Protein AF-X0T564-F1 (afdb_monomer_lite)

Foldseek 3Di:
DDDDDDDFDADKDKALAQDKDFPDKDKDFDAAWDKDKDWDKKKKFKAAQPWKKKKFKDKQNHTPWMDMDRANHRPRIDMGTDMDIDGDGGGMMMITIIMHINHSVMMMMMHD

Secondary structure (DSSP, 8-state):
----------S-EEE--SSPEEEEEEEEEESS-EEEEEEEEEEEEES-TTS-EEEEEEETTEEEEEEEE--SSTT-EEEEEEEEEEEE-SEEEEEEEEEEESSTTS-EEEE-

pLDDT: mean 93.89, std 6.77, range [53.28, 98.31]

Sequence (112 aa):
MSVMFYEQSEAESQTTEPTWQDKLVIIKTIDHEASYLIWYHAELAGELTNKAIGARVTLDGDEIGRVAYIPSADTDWHLLSGYKGKNIAAGEHTLKIQFAVEHSSQTATIRR

Structure (mmCIF, N/CA/C/O backbone):
data_AF-X0T564-F1
#
_entry.id   AF-X0T564-F1
#
loop_
_atom_site.group_PDB
_atom_site.id
_atom_site.type_symbol
_atom_site.label_atom_id
_atom_site.label_alt_id
_atom_site.label_comp_id
_atom_site.label_asym_id
_atom_site.label_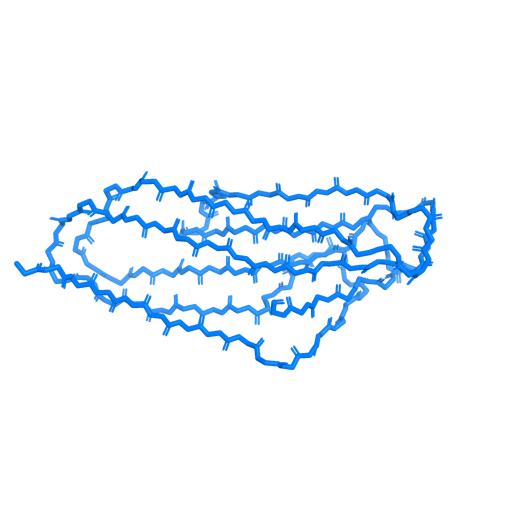entity_id
_atom_site.label_seq_id
_atom_site.pdbx_PDB_ins_code
_atom_site.Cartn_x
_atom_site.Cartn_y
_atom_site.Cartn_z
_atom_site.occupancy
_atom_site.B_iso_or_equiv
_atom_site.auth_seq_id
_atom_site.auth_comp_id
_atom_site.auth_asym_id
_atom_site.auth_atom_id
_atom_site.pdbx_PDB_model_num
ATOM 1 N N . MET A 1 1 ? -26.941 -3.204 12.710 1.00 53.28 1 MET A N 1
ATOM 2 C CA . MET A 1 1 ? -26.719 -2.463 11.451 1.00 53.28 1 MET A CA 1
ATOM 3 C C . MET A 1 1 ? -25.278 -2.726 11.041 1.00 53.28 1 MET A C 1
ATOM 5 O O . MET A 1 1 ? -24.414 -2.556 11.886 1.00 53.28 1 MET A O 1
ATOM 9 N N . SER A 1 2 ? -25.022 -3.259 9.844 1.00 58.69 2 SER A N 1
ATOM 10 C CA . SER A 1 2 ? -23.649 -3.450 9.348 1.00 58.69 2 SER A CA 1
ATOM 11 C C . SER A 1 2 ? -23.232 -2.166 8.636 1.00 58.69 2 SER A C 1
ATOM 13 O O . SER A 1 2 ? -23.992 -1.665 7.809 1.00 58.69 2 SER A O 1
ATOM 15 N N . VAL A 1 3 ? -22.087 -1.600 9.013 1.00 72.06 3 VAL A N 1
ATOM 16 C CA . VAL A 1 3 ? -21.551 -0.380 8.405 1.00 72.06 3 VAL A CA 1
ATOM 17 C C . VAL A 1 3 ? -20.439 -0.787 7.445 1.00 72.06 3 VAL A C 1
ATOM 19 O O . VAL A 1 3 ? -19.504 -1.476 7.846 1.00 72.06 3 VAL A O 1
ATOM 22 N N . MET A 1 4 ? -20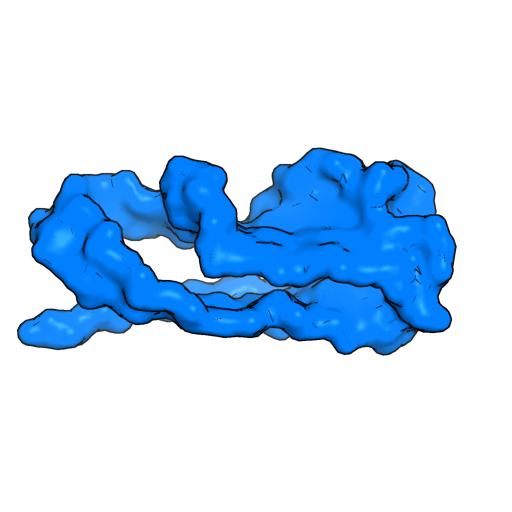.566 -0.388 6.179 1.00 80.06 4 MET A N 1
ATOM 23 C CA . MET A 1 4 ? -19.591 -0.649 5.121 1.00 80.06 4 MET A CA 1
ATOM 24 C C . MET A 1 4 ? -18.961 0.673 4.685 1.00 80.06 4 MET A C 1
ATOM 26 O O . MET A 1 4 ? -19.667 1.659 4.475 1.00 80.06 4 MET A O 1
ATOM 30 N N . PHE A 1 5 ? -17.641 0.673 4.533 1.00 84.44 5 PHE A N 1
ATOM 31 C CA . PHE A 1 5 ? -16.872 1.787 3.991 1.00 84.44 5 PHE A CA 1
ATOM 32 C C . PHE A 1 5 ? -16.080 1.290 2.787 1.00 84.44 5 PHE A C 1
ATOM 34 O O . PHE A 1 5 ? -15.557 0.177 2.813 1.00 84.44 5 PHE A O 1
ATOM 41 N N . TYR A 1 6 ? -16.014 2.105 1.741 1.00 85.94 6 TYR A N 1
ATOM 42 C CA . TYR A 1 6 ? -15.315 1.780 0.508 1.00 85.94 6 TYR A CA 1
ATOM 43 C C . TYR A 1 6 ? -14.680 3.042 -0.059 1.00 85.94 6 TYR A C 1
ATOM 45 O O . TYR A 1 6 ? -15.349 4.063 -0.178 1.00 85.94 6 TYR A O 1
ATOM 53 N N . GLU A 1 7 ? -13.405 2.937 -0.405 1.00 86.81 7 GLU A N 1
ATOM 54 C CA . GLU A 1 7 ? -12.616 3.975 -1.059 1.00 86.81 7 GLU A CA 1
ATOM 55 C C . GLU A 1 7 ? -11.645 3.297 -2.027 1.00 86.81 7 GLU A C 1
ATOM 57 O O . GLU A 1 7 ? -11.199 2.173 -1.783 1.00 86.81 7 GLU A O 1
ATOM 62 N N . GLN A 1 8 ? -11.306 3.981 -3.118 1.00 87.88 8 GLN A N 1
ATOM 63 C CA . GLN A 1 8 ? -10.370 3.483 -4.126 1.00 87.88 8 GLN A CA 1
ATOM 64 C C . GLN A 1 8 ? -9.547 4.621 -4.741 1.00 87.88 8 GLN A C 1
ATOM 66 O O . GLN A 1 8 ? -9.996 5.763 -4.811 1.00 87.88 8 GLN A O 1
ATOM 71 N N . SER A 1 9 ? -8.345 4.302 -5.226 1.00 87.94 9 SER A N 1
ATOM 72 C CA . SER A 1 9 ? -7.501 5.225 -5.995 1.00 87.94 9 SER A CA 1
ATOM 73 C C . SER A 1 9 ? -7.446 4.768 -7.450 1.00 87.94 9 SER A C 1
ATOM 75 O O . SER A 1 9 ? -6.900 3.710 -7.727 1.00 87.94 9 SER A O 1
ATOM 77 N N . GLU A 1 10 ? -7.995 5.550 -8.381 1.00 81.19 10 GLU A N 1
ATOM 78 C CA . GLU A 1 10 ? -8.130 5.142 -9.793 1.00 81.19 10 GLU A CA 1
ATOM 79 C C . GLU A 1 10 ? -6.865 5.358 -10.638 1.00 81.19 10 GLU A C 1
ATOM 81 O O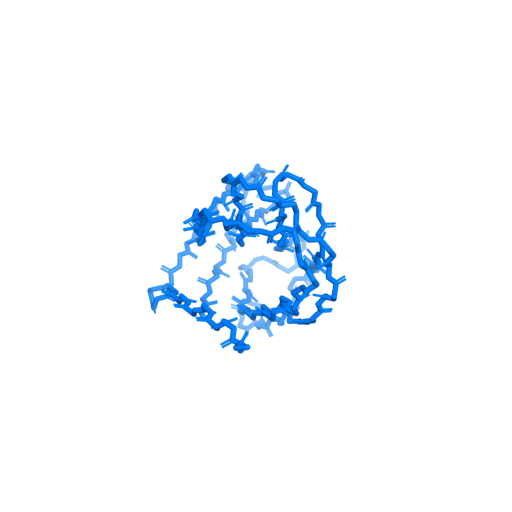 . GLU A 1 10 ? -6.652 4.658 -11.625 1.00 81.19 10 GLU A O 1
ATOM 86 N N . ALA A 1 11 ? -6.033 6.339 -10.282 1.00 89.69 11 ALA A N 1
ATOM 87 C CA . ALA A 1 11 ? -4.827 6.665 -11.039 1.00 89.69 11 ALA A CA 1
ATOM 88 C C . ALA A 1 11 ? -3.667 5.741 -10.656 1.00 89.69 11 ALA A C 1
ATOM 90 O O . ALA A 1 11 ? -3.544 5.353 -9.496 1.00 89.69 11 ALA A O 1
ATOM 91 N N . GLU A 1 12 ? -2.758 5.457 -11.584 1.00 93.62 12 GLU A N 1
ATOM 92 C CA . GLU A 1 12 ? -1.471 4.848 -11.237 1.00 93.62 12 GLU A CA 1
ATOM 93 C C . GLU A 1 12 ? -0.584 5.859 -10.492 1.00 93.62 12 GLU A C 1
ATOM 95 O O . GLU A 1 12 ? -0.772 7.078 -10.564 1.00 93.62 12 GLU A O 1
ATOM 100 N N . SER A 1 13 ? 0.372 5.369 -9.713 1.00 95.56 13 SER A N 1
ATOM 101 C CA . SER A 1 13 ? 1.382 6.218 -9.078 1.00 95.56 13 SER A CA 1
ATOM 102 C C . SER A 1 13 ? 2.728 5.533 -9.058 1.00 95.56 13 SER A C 1
ATOM 104 O O . SER A 1 13 ? 2.804 4.308 -9.011 1.00 95.56 13 SER A O 1
ATOM 106 N N . GLN A 1 14 ? 3.783 6.340 -9.082 1.00 96.69 14 GLN A N 1
ATOM 107 C CA . GLN A 1 14 ? 5.155 5.865 -9.133 1.00 96.69 14 GLN A CA 1
ATOM 108 C C . GLN A 1 14 ? 5.979 6.469 -8.008 1.00 96.69 14 GLN A C 1
ATOM 110 O O . GLN A 1 14 ? 5.690 7.569 -7.537 1.00 96.69 14 GLN A O 1
ATOM 115 N N . THR A 1 15 ? 7.004 5.741 -7.584 1.00 97.38 15 THR A N 1
ATOM 116 C CA . THR A 1 15 ? 8.001 6.244 -6.645 1.00 97.38 15 THR A CA 1
ATOM 117 C C . THR A 1 15 ? 9.361 5.609 -6.893 1.00 97.38 15 THR A C 1
ATOM 119 O O . THR A 1 15 ? 9.458 4.444 -7.283 1.00 97.38 15 THR A O 1
ATOM 122 N N . THR A 1 16 ? 10.408 6.374 -6.611 1.00 98.00 16 THR A N 1
ATOM 123 C CA . THR A 1 16 ? 11.791 5.906 -6.458 1.00 98.00 16 THR A CA 1
ATOM 124 C C . THR A 1 16 ? 12.257 6.048 -5.005 1.00 98.00 16 THR A C 1
ATOM 126 O O . THR A 1 16 ? 13.432 5.883 -4.692 1.00 98.00 16 THR A O 1
ATOM 129 N N . GLU A 1 17 ? 11.351 6.365 -4.079 1.00 97.88 17 GLU A N 1
ATOM 130 C CA . GLU A 1 17 ? 11.705 6.594 -2.684 1.00 97.88 17 GLU A CA 1
ATOM 131 C C . GLU A 1 17 ? 11.901 5.273 -1.928 1.00 97.88 17 GLU A C 1
ATOM 133 O O . GLU A 1 17 ? 10.997 4.427 -1.908 1.00 97.88 17 GLU A O 1
ATOM 138 N N . PRO A 1 18 ? 13.037 5.096 -1.222 1.00 96.56 18 PRO A N 1
ATOM 139 C CA . PRO A 1 18 ? 13.250 3.934 -0.366 1.00 96.56 18 PRO A CA 1
ATOM 140 C C . PRO A 1 18 ? 12.433 3.991 0.935 1.00 96.56 18 PRO A C 1
ATOM 142 O O . PRO A 1 18 ? 12.490 3.090 1.771 1.00 96.56 18 PRO A O 1
ATOM 145 N N . THR A 1 19 ? 11.675 5.071 1.129 1.00 97.50 19 THR A N 1
ATOM 146 C CA . THR A 1 19 ? 10.748 5.256 2.242 1.00 97.50 19 THR A CA 1
ATOM 147 C C . THR A 1 19 ? 9.311 5.063 1.768 1.00 97.50 19 THR A C 1
ATOM 149 O O . THR A 1 19 ? 8.969 5.378 0.629 1.00 97.50 19 THR A O 1
ATOM 152 N N . TRP A 1 20 ? 8.457 4.543 2.651 1.00 97.88 20 TRP A N 1
ATOM 153 C CA . TRP A 1 20 ? 7.052 4.263 2.351 1.00 97.88 20 TRP A CA 1
ATOM 154 C C . TRP A 1 20 ? 6.284 5.523 1.956 1.00 97.88 20 TRP A C 1
ATOM 156 O O . TRP A 1 20 ? 6.108 6.422 2.776 1.00 97.88 20 TRP A O 1
ATOM 166 N N . GLN A 1 21 ? 5.792 5.539 0.719 1.00 97.75 21 GLN A N 1
ATOM 167 C CA . GLN A 1 21 ? 4.923 6.584 0.193 1.00 97.75 21 GLN A CA 1
ATOM 168 C C . GLN A 1 21 ? 3.460 6.173 0.327 1.00 97.75 21 GLN A C 1
ATOM 170 O O . GLN A 1 21 ? 3.106 5.022 0.061 1.00 97.75 21 GLN A O 1
ATOM 175 N N . ASP A 1 22 ? 2.606 7.116 0.715 1.00 96.81 22 ASP A N 1
ATOM 176 C CA . ASP A 1 22 ? 1.164 6.904 0.826 1.00 96.81 22 ASP A CA 1
ATOM 177 C C . ASP A 1 22 ? 0.523 6.890 -0.570 1.00 96.81 22 ASP A C 1
ATOM 179 O O . ASP A 1 22 ? 0.595 7.874 -1.304 1.00 96.81 22 ASP A O 1
ATOM 183 N N . LYS A 1 23 ? -0.131 5.781 -0.935 1.00 94.94 23 LYS A N 1
ATOM 184 C CA . LYS A 1 23 ? -0.919 5.666 -2.173 1.00 94.94 23 LYS A CA 1
ATOM 185 C C . LYS A 1 23 ? -2.397 5.965 -1.937 1.00 94.94 23 LYS A C 1
ATOM 187 O O . LYS A 1 23 ? -3.026 6.691 -2.703 1.00 94.94 23 LYS A O 1
ATOM 192 N N . LEU A 1 24 ? -2.952 5.378 -0.884 1.00 94.75 24 LEU A N 1
ATOM 193 C CA . LEU A 1 24 ? -4.326 5.592 -0.447 1.00 94.75 24 LEU A CA 1
ATOM 194 C C . LEU A 1 24 ? -4.300 5.847 1.054 1.00 94.75 24 LEU A C 1
ATOM 196 O O . LEU A 1 24 ? -3.644 5.106 1.785 1.00 94.75 24 LEU A O 1
ATOM 200 N N . VAL A 1 25 ? -5.015 6.878 1.498 1.00 95.12 25 VAL A N 1
ATOM 201 C CA . VAL A 1 25 ? -5.178 7.228 2.910 1.00 95.12 25 VAL A CA 1
ATOM 202 C C . VAL A 1 25 ? -6.666 7.388 3.171 1.00 95.12 25 VAL A C 1
ATOM 204 O O . VAL A 1 25 ? -7.318 8.225 2.553 1.00 95.12 25 VAL A O 1
ATOM 207 N N . ILE A 1 26 ? -7.194 6.585 4.087 1.00 94.00 26 ILE A N 1
ATOM 208 C CA . ILE A 1 26 ? -8.581 6.652 4.536 1.00 94.00 26 ILE A CA 1
ATOM 209 C C . ILE A 1 26 ? -8.548 7.033 6.006 1.00 94.00 26 ILE A C 1
ATOM 211 O O . ILE A 1 26 ? -7.988 6.304 6.823 1.00 94.00 26 ILE A O 1
ATOM 215 N N . ILE A 1 27 ? -9.163 8.163 6.338 1.00 95.00 27 ILE A N 1
ATOM 216 C CA . ILE A 1 27 ? -9.354 8.600 7.719 1.00 95.00 27 ILE A CA 1
ATOM 217 C C . ILE A 1 27 ? -10.827 8.405 8.050 1.00 95.00 27 ILE A C 1
ATOM 219 O O . ILE A 1 27 ? -11.703 8.890 7.327 1.00 95.00 27 ILE A O 1
ATOM 223 N N . LYS A 1 28 ? -11.112 7.662 9.119 1.00 92.50 28 LYS A N 1
ATOM 224 C CA . LYS A 1 28 ? -12.481 7.345 9.511 1.00 92.50 28 LYS A CA 1
ATOM 225 C C . LYS A 1 28 ? -12.679 7.454 11.012 1.00 92.50 28 LYS A C 1
ATOM 227 O O . LYS A 1 28 ? -11.962 6.834 11.786 1.00 92.50 28 LYS A O 1
ATOM 232 N N . THR A 1 29 ? -13.721 8.179 11.402 1.00 94.50 29 THR A N 1
ATOM 233 C CA . THR A 1 29 ? -14.238 8.163 12.770 1.00 94.50 29 THR A CA 1
ATOM 234 C C . THR A 1 29 ? -15.186 6.982 12.960 1.00 94.50 29 THR A C 1
ATOM 236 O O . THR A 1 29 ? -16.120 6.792 12.175 1.00 94.50 29 THR A O 1
ATOM 239 N N . ILE A 1 30 ? -14.923 6.191 13.993 1.00 93.31 30 ILE A N 1
ATOM 240 C CA . ILE A 1 30 ? -15.719 5.058 14.452 1.00 93.31 30 ILE A CA 1
ATOM 241 C C . ILE A 1 30 ? -16.464 5.483 15.721 1.00 93.31 30 ILE A C 1
ATOM 243 O O . ILE A 1 30 ? -15.842 5.906 16.693 1.00 93.31 30 ILE A O 1
ATOM 247 N N . ASP A 1 31 ? -17.794 5.377 15.718 1.00 92.00 31 ASP A N 1
ATOM 248 C CA . ASP A 1 31 ? -18.630 5.870 16.825 1.00 92.00 31 ASP A CA 1
ATOM 249 C C . ASP A 1 31 ? -18.617 4.936 18.046 1.00 92.00 31 ASP A C 1
ATOM 251 O O . ASP A 1 31 ? -18.728 5.376 19.192 1.00 92.00 31 ASP A O 1
ATOM 255 N N . HIS A 1 32 ? -18.480 3.630 17.805 1.00 91.88 32 HIS A N 1
ATOM 256 C CA . HIS A 1 32 ? -18.513 2.589 18.828 1.00 91.88 32 HIS A CA 1
ATOM 257 C C . HIS A 1 32 ? -17.502 1.492 18.511 1.00 91.88 32 HIS A C 1
ATOM 259 O O . HIS A 1 32 ? -17.370 1.094 17.355 1.00 91.88 32 HIS A O 1
ATOM 265 N N . GLU A 1 33 ? -16.846 0.968 19.547 1.00 94.25 33 GLU A N 1
ATOM 266 C CA . GLU A 1 33 ? -15.936 -0.166 19.400 1.00 94.25 33 GLU A CA 1
ATOM 267 C C . GLU A 1 33 ? -16.668 -1.376 18.802 1.00 94.25 33 GLU A C 1
ATOM 269 O O . GLU A 1 33 ? -17.712 -1.802 19.307 1.00 94.25 33 GLU A O 1
ATOM 274 N N . ALA A 1 34 ? -16.125 -1.929 17.717 1.00 92.75 34 ALA A N 1
ATOM 275 C CA . ALA A 1 34 ? -16.718 -3.067 17.028 1.00 92.75 34 ALA A CA 1
ATOM 276 C C . ALA A 1 34 ? -15.685 -3.877 16.234 1.00 92.75 34 ALA A C 1
ATOM 278 O O . ALA A 1 34 ? -14.571 -3.440 15.954 1.00 92.75 34 ALA A O 1
ATOM 279 N N . SER A 1 35 ? -16.078 -5.090 15.841 1.00 94.00 35 SER A N 1
ATOM 280 C CA . SER A 1 35 ? -15.291 -5.922 14.928 1.00 94.00 35 SER A CA 1
ATOM 281 C C . SER A 1 35 ? -15.561 -5.543 13.474 1.00 94.00 35 SER A C 1
ATOM 283 O O . SER A 1 35 ? -16.697 -5.624 13.008 1.00 94.00 35 SER A O 1
ATOM 285 N N . TYR A 1 36 ? -14.498 -5.197 12.753 1.00 93.12 36 TYR A N 1
ATOM 286 C CA . TYR A 1 36 ? -14.509 -4.858 11.336 1.00 93.12 36 TYR A CA 1
ATOM 287 C C . TYR A 1 36 ? -13.737 -5.895 10.525 1.00 93.12 36 TYR A C 1
ATOM 289 O O . TYR A 1 36 ? -12.723 -6.444 10.969 1.00 93.12 36 TYR A O 1
ATOM 297 N N . LEU A 1 37 ? -14.216 -6.136 9.307 1.00 94.31 37 LEU A N 1
ATOM 298 C CA . LEU A 1 37 ? -13.482 -6.856 8.278 1.00 94.31 37 LEU A CA 1
ATOM 299 C C . LEU A 1 37 ? -12.866 -5.832 7.330 1.00 94.31 37 LEU A C 1
ATOM 301 O O . LEU A 1 37 ? -13.581 -5.079 6.677 1.00 94.31 37 LEU A O 1
ATOM 305 N N . ILE A 1 38 ? -11.542 -5.811 7.269 1.00 95.00 38 ILE A N 1
ATOM 306 C CA . ILE A 1 38 ? -10.783 -4.943 6.375 1.00 95.00 38 ILE A CA 1
ATOM 307 C C . ILE A 1 38 ? -10.400 -5.770 5.157 1.00 95.00 38 ILE A C 1
ATOM 309 O O . ILE A 1 38 ? -9.736 -6.796 5.310 1.00 95.00 38 ILE A O 1
ATOM 313 N N . TRP A 1 39 ? -10.807 -5.328 3.971 1.00 95.19 39 TRP A N 1
ATOM 314 C CA . TRP A 1 39 ? -10.417 -5.895 2.678 1.00 95.19 39 TRP A CA 1
ATOM 315 C C . TRP A 1 39 ? -9.532 -4.905 1.940 1.00 95.19 39 TRP A C 1
ATOM 317 O O . TRP A 1 39 ? -9.830 -3.714 1.915 1.00 95.19 39 TRP A O 1
ATOM 327 N N . TYR A 1 40 ? -8.439 -5.399 1.365 1.00 95.31 40 TYR A N 1
ATOM 328 C CA . TYR A 1 40 ? -7.493 -4.571 0.630 1.00 95.31 40 TYR A CA 1
ATOM 329 C C . TYR A 1 40 ? -7.017 -5.258 -0.648 1.00 95.31 40 TYR A C 1
ATOM 331 O O . TYR A 1 40 ? -6.910 -6.489 -0.728 1.00 95.31 40 TYR A O 1
ATOM 339 N N . HIS A 1 41 ? -6.738 -4.428 -1.646 1.00 95.88 41 HIS A N 1
ATOM 340 C CA . HIS A 1 41 ? -6.253 -4.824 -2.957 1.00 95.88 41 HIS A CA 1
ATOM 341 C C . HIS A 1 41 ? -5.405 -3.694 -3.551 1.00 95.88 41 HIS A C 1
ATOM 343 O O . HIS A 1 41 ? -5.729 -2.523 -3.349 1.00 95.88 41 HIS A O 1
ATOM 349 N N . ALA A 1 42 ? -4.310 -4.061 -4.208 1.00 96.38 42 ALA A N 1
ATOM 350 C CA . ALA A 1 42 ? -3.511 -3.213 -5.078 1.00 96.38 42 ALA A CA 1
ATOM 351 C C . ALA A 1 42 ? -2.612 -4.095 -5.954 1.00 96.38 42 ALA A C 1
ATOM 353 O O . ALA A 1 42 ? -2.196 -5.182 -5.539 1.00 96.38 42 ALA A O 1
ATOM 354 N N . GLU A 1 43 ? -2.239 -3.591 -7.122 1.00 95.75 43 GLU A N 1
ATOM 355 C CA . GLU A 1 43 ? -1.238 -4.205 -7.992 1.00 95.75 43 GLU A CA 1
ATOM 356 C C . GLU A 1 43 ? 0.033 -3.361 -8.009 1.00 95.75 43 GLU A C 1
ATOM 358 O O . GLU A 1 43 ? -0.020 -2.132 -8.082 1.00 95.75 43 GLU A O 1
ATOM 363 N N . LEU A 1 44 ? 1.183 -4.026 -7.943 1.00 95.94 44 LEU A N 1
ATOM 364 C CA . LEU A 1 44 ? 2.496 -3.400 -7.960 1.00 95.94 44 LEU A CA 1
ATOM 365 C C . LEU A 1 44 ? 3.352 -3.965 -9.075 1.00 95.94 44 LEU A C 1
ATOM 367 O O . LEU A 1 44 ? 3.354 -5.176 -9.249 1.00 95.94 44 LEU A O 1
ATOM 371 N N . ALA A 1 45 ? 4.141 -3.117 -9.724 1.00 96.31 45 ALA A N 1
ATOM 372 C CA . ALA A 1 45 ? 5.181 -3.489 -10.679 1.00 96.31 45 ALA A CA 1
ATOM 373 C C . ALA A 1 45 ? 6.466 -2.704 -10.405 1.00 96.31 45 ALA A C 1
ATOM 375 O O . ALA A 1 45 ? 6.427 -1.602 -9.850 1.00 96.31 45 ALA A O 1
ATOM 376 N N . GLY A 1 46 ? 7.608 -3.271 -10.787 1.00 96.06 46 GLY A N 1
ATOM 377 C CA . GLY A 1 46 ? 8.910 -2.615 -10.688 1.00 96.06 46 GLY A CA 1
ATOM 378 C C . GLY A 1 46 ? 9.696 -2.749 -11.986 1.00 96.06 46 GLY A C 1
ATOM 379 O O . GLY A 1 46 ? 9.540 -3.731 -12.700 1.00 96.06 46 GLY A O 1
ATOM 380 N N . GLU A 1 47 ? 10.535 -1.763 -12.285 1.00 95.12 47 GLU A N 1
ATOM 381 C CA . GLU A 1 47 ? 11.254 -1.658 -13.564 1.00 95.12 47 GLU A CA 1
ATOM 382 C C . GLU A 1 47 ? 12.501 -2.562 -13.634 1.00 95.12 47 GLU A C 1
ATOM 384 O O . GLU A 1 47 ? 12.803 -3.167 -14.660 1.00 95.12 47 GLU A O 1
ATOM 389 N N . LEU A 1 48 ? 13.240 -2.676 -12.528 1.00 94.75 48 LEU A N 1
ATOM 390 C CA . LEU A 1 48 ? 14.490 -3.429 -12.435 1.00 94.75 48 LEU A CA 1
ATOM 391 C C . LEU A 1 48 ? 14.286 -4.825 -11.847 1.00 94.75 48 LEU A C 1
ATOM 393 O O . LEU A 1 48 ? 13.625 -4.992 -10.824 1.00 94.75 48 LEU A O 1
ATOM 397 N N . THR A 1 49 ? 14.973 -5.814 -12.418 1.00 95.69 49 THR A N 1
ATOM 398 C CA . THR A 1 49 ? 14.861 -7.233 -12.032 1.00 95.69 49 THR A CA 1
ATOM 399 C C . THR A 1 49 ? 15.887 -7.700 -10.998 1.00 95.69 49 THR A C 1
ATOM 401 O O . THR A 1 49 ? 16.047 -8.888 -10.726 1.00 95.69 49 THR A O 1
ATOM 404 N N . ASN A 1 50 ? 16.626 -6.758 -10.412 1.00 95.25 50 ASN A N 1
ATOM 405 C CA . ASN A 1 50 ? 17.668 -7.012 -9.416 1.00 95.25 50 ASN A CA 1
ATOM 406 C C . ASN A 1 50 ? 17.517 -6.147 -8.154 1.00 95.25 50 ASN A C 1
ATOM 408 O O . ASN A 1 50 ? 18.458 -6.058 -7.361 1.00 95.25 50 ASN A O 1
ATOM 412 N N . LYS A 1 51 ? 16.368 -5.479 -7.992 1.00 95.94 51 LYS A N 1
ATOM 413 C CA . LYS A 1 51 ? 16.036 -4.612 -6.855 1.00 95.94 51 LYS A CA 1
ATOM 414 C C . LYS A 1 51 ? 14.603 -4.857 -6.418 1.00 95.94 51 LYS A C 1
ATOM 416 O O . LYS A 1 51 ? 13.698 -4.867 -7.251 1.00 95.94 51 LYS A O 1
ATOM 421 N N . ALA A 1 52 ? 14.399 -5.031 -5.119 1.00 96.81 52 ALA A N 1
ATOM 422 C CA . ALA A 1 52 ? 13.078 -5.301 -4.587 1.00 96.81 52 ALA A CA 1
ATOM 423 C C . ALA A 1 52 ? 12.191 -4.050 -4.583 1.00 96.81 52 ALA A C 1
ATOM 425 O O . ALA A 1 52 ? 12.652 -2.911 -4.465 1.00 96.81 52 ALA A O 1
ATOM 426 N N . ILE A 1 53 ? 10.892 -4.298 -4.662 1.00 97.62 53 ILE A N 1
ATOM 427 C CA . ILE A 1 53 ? 9.830 -3.337 -4.386 1.00 97.62 53 ILE A CA 1
ATOM 428 C C . ILE A 1 53 ? 8.870 -3.941 -3.368 1.00 97.62 53 ILE A C 1
ATOM 430 O O . ILE A 1 53 ? 8.867 -5.155 -3.138 1.00 97.62 53 ILE A O 1
ATOM 434 N N . GLY A 1 54 ? 8.043 -3.109 -2.744 1.00 97.50 54 GLY A N 1
ATOM 435 C CA . GLY A 1 54 ? 7.021 -3.610 -1.841 1.00 97.50 54 GLY A CA 1
ATOM 436 C C . GLY A 1 54 ? 5.850 -2.668 -1.662 1.00 97.50 54 GLY A C 1
ATOM 437 O O . GLY A 1 54 ? 5.946 -1.467 -1.909 1.00 97.50 54 GLY A O 1
ATOM 438 N N . ALA A 1 55 ? 4.758 -3.239 -1.169 1.00 98.06 55 ALA A N 1
ATOM 439 C CA . ALA A 1 55 ? 3.631 -2.503 -0.627 1.00 98.06 55 ALA A CA 1
ATOM 440 C C . ALA A 1 55 ? 3.175 -3.097 0.693 1.00 98.06 55 ALA A C 1
ATOM 442 O O . ALA A 1 55 ? 3.368 -4.282 0.973 1.00 98.06 55 ALA A O 1
ATOM 443 N N . ARG A 1 56 ? 2.531 -2.259 1.493 1.00 98.12 56 ARG A N 1
ATOM 444 C CA . ARG A 1 56 ? 1.947 -2.648 2.767 1.00 98.12 56 ARG A CA 1
ATOM 445 C C . ARG A 1 56 ? 0.640 -1.927 3.026 1.00 98.12 56 ARG A C 1
ATOM 447 O O . ARG A 1 56 ? 0.388 -0.854 2.482 1.00 98.12 56 ARG A O 1
ATOM 454 N N . VAL A 1 57 ? -0.151 -2.518 3.908 1.00 98.12 57 VAL A N 1
ATOM 455 C CA . VAL A 1 57 ? -1.360 -1.923 4.464 1.00 98.12 57 VAL A CA 1
ATOM 456 C C . VAL A 1 57 ? -1.130 -1.667 5.939 1.00 98.12 57 VAL A C 1
ATOM 458 O O . VAL A 1 57 ? -0.707 -2.578 6.656 1.00 98.12 57 VAL A O 1
ATOM 461 N N . THR A 1 58 ? -1.417 -0.452 6.396 1.00 98.31 58 THR A N 1
ATOM 462 C CA . THR A 1 58 ? -1.316 -0.088 7.811 1.00 98.31 58 THR A CA 1
ATOM 463 C C . THR A 1 58 ? -2.644 0.416 8.355 1.00 98.31 58 THR A C 1
ATOM 465 O O . THR A 1 58 ? -3.384 1.089 7.644 1.00 98.31 58 THR A O 1
ATOM 468 N N . LEU A 1 59 ? -2.942 0.082 9.610 1.00 97.75 59 LEU A N 1
ATOM 469 C CA . LEU A 1 59 ? -4.038 0.641 10.400 1.00 97.75 59 LEU A CA 1
ATOM 470 C C . LEU A 1 59 ? -3.421 1.320 11.623 1.00 97.75 59 LEU A C 1
ATOM 472 O O . LEU A 1 59 ? -2.779 0.650 12.423 1.00 97.75 59 LEU A O 1
ATOM 476 N N . ASP A 1 60 ? -3.564 2.638 11.733 1.00 97.25 60 ASP A N 1
ATOM 477 C CA . ASP A 1 60 ? -2.985 3.458 12.811 1.00 97.25 60 ASP A CA 1
ATOM 478 C C . ASP A 1 60 ? -1.464 3.288 12.973 1.00 97.25 60 ASP A C 1
ATOM 480 O O . ASP A 1 60 ? -0.902 3.445 14.053 1.00 97.25 60 ASP A O 1
ATOM 484 N N . GLY A 1 61 ? -0.782 2.963 11.871 1.00 96.50 61 GLY A N 1
ATOM 485 C CA . GLY A 1 61 ? 0.655 2.685 11.839 1.00 96.50 61 GLY A CA 1
ATOM 486 C C . GLY A 1 61 ? 1.026 1.205 11.983 1.00 96.50 61 GLY A C 1
ATOM 487 O O . GLY A 1 61 ? 2.126 0.837 11.570 1.00 96.50 61 GLY A O 1
ATOM 488 N N . ASP A 1 62 ? 0.119 0.347 12.457 1.00 96.94 62 ASP A N 1
ATOM 489 C CA . ASP A 1 62 ? 0.348 -1.098 12.542 1.00 96.94 62 ASP A CA 1
ATOM 490 C C . ASP A 1 62 ? 0.221 -1.752 11.164 1.00 96.94 62 ASP A C 1
ATOM 492 O O . ASP A 1 62 ? -0.806 -1.622 10.498 1.00 96.94 62 ASP A O 1
ATOM 496 N N . GLU A 1 63 ? 1.230 -2.516 10.740 1.00 97.75 63 GLU A N 1
ATOM 497 C CA . GLU A 1 63 ? 1.166 -3.297 9.500 1.00 97.75 63 GLU A CA 1
ATOM 498 C C . GLU A 1 63 ? 0.179 -4.469 9.636 1.00 97.75 63 GLU A C 1
ATOM 500 O O . GLU A 1 63 ? 0.318 -5.333 10.504 1.00 97.75 63 GLU A O 1
ATOM 505 N N . ILE A 1 64 ? -0.819 -4.518 8.749 1.00 97.19 64 ILE A N 1
ATOM 506 C CA . ILE A 1 64 ? -1.845 -5.575 8.707 1.00 97.19 64 ILE A CA 1
ATOM 507 C C . ILE A 1 64 ? -1.794 -6.424 7.428 1.00 97.19 64 ILE A C 1
ATOM 509 O O . ILE A 1 64 ? -2.543 -7.398 7.303 1.00 97.19 64 ILE A O 1
ATOM 513 N N . GLY A 1 65 ? -0.915 -6.070 6.491 1.00 97.25 65 GLY A N 1
ATOM 514 C CA . GLY A 1 65 ? -0.686 -6.777 5.234 1.00 97.25 65 GLY A CA 1
ATOM 515 C C . GLY A 1 65 ? 0.551 -6.242 4.522 1.00 97.25 65 GLY A C 1
ATOM 516 O O . GLY A 1 65 ? 0.847 -5.053 4.626 1.00 97.25 65 GLY A O 1
ATOM 517 N N . ARG A 1 66 ? 1.273 -7.107 3.804 1.00 97.31 66 ARG A N 1
ATOM 518 C CA . ARG A 1 66 ? 2.489 -6.734 3.074 1.00 97.31 66 ARG A CA 1
ATOM 519 C C . ARG A 1 66 ? 2.781 -7.691 1.926 1.00 97.31 66 ARG A C 1
ATOM 521 O O . ARG A 1 66 ? 2.567 -8.893 2.049 1.00 97.31 66 ARG A O 1
ATOM 528 N N . VAL A 1 67 ? 3.354 -7.145 0.860 1.00 96.88 67 VAL A N 1
ATOM 529 C CA . VAL A 1 67 ? 4.034 -7.877 -0.209 1.00 96.88 67 VAL A CA 1
ATOM 530 C C . VAL A 1 67 ? 5.386 -7.216 -0.480 1.00 96.88 67 VAL A C 1
ATOM 532 O O . VAL A 1 67 ? 5.519 -5.993 -0.400 1.00 96.88 67 VAL A O 1
ATOM 535 N N . ALA A 1 68 ? 6.408 -8.015 -0.766 1.00 96.44 68 ALA A N 1
ATOM 536 C CA . ALA A 1 68 ? 7.699 -7.534 -1.240 1.00 96.44 68 ALA A CA 1
ATOM 537 C C . ALA A 1 68 ? 8.328 -8.596 -2.137 1.00 96.44 68 ALA A C 1
ATOM 539 O O . ALA A 1 68 ? 8.311 -9.778 -1.793 1.00 96.44 68 ALA A O 1
ATOM 540 N N . TYR A 1 69 ? 8.859 -8.176 -3.279 1.00 95.56 69 TYR A N 1
ATOM 541 C CA . TYR A 1 69 ? 9.421 -9.082 -4.272 1.00 95.56 69 TYR A CA 1
ATOM 542 C C . TYR A 1 69 ? 10.424 -8.351 -5.167 1.00 95.56 69 TYR A C 1
ATOM 544 O O . TYR A 1 69 ? 10.441 -7.121 -5.232 1.00 95.56 69 TYR A O 1
ATOM 552 N N . ILE A 1 70 ? 11.275 -9.122 -5.841 1.00 96.75 70 ILE A N 1
ATOM 553 C CA . ILE A 1 70 ? 12.134 -8.630 -6.919 1.00 96.75 70 ILE A CA 1
ATOM 554 C C . ILE A 1 70 ? 11.410 -8.956 -8.231 1.00 96.75 70 ILE A C 1
ATOM 556 O O . ILE A 1 70 ? 11.141 -10.140 -8.454 1.00 96.75 70 ILE A O 1
ATOM 560 N N . PRO A 1 71 ? 11.066 -7.959 -9.066 1.00 94.88 71 PRO A N 1
ATOM 561 C CA . PRO A 1 71 ? 10.410 -8.203 -10.346 1.00 94.88 71 PRO A CA 1
ATOM 562 C C . PRO A 1 71 ? 11.215 -9.166 -11.218 1.00 94.88 71 PRO A C 1
ATOM 564 O O . PRO A 1 71 ? 12.442 -9.099 -11.262 1.00 94.88 71 PRO A O 1
ATOM 567 N N . SER A 1 72 ? 10.538 -10.059 -11.936 1.00 92.94 72 SER A N 1
ATOM 568 C CA . SER A 1 72 ? 11.199 -10.920 -12.927 1.00 92.94 72 SER A CA 1
ATOM 569 C C . SER A 1 72 ? 11.327 -10.250 -14.303 1.00 92.94 72 SER A C 1
ATOM 571 O O . SER A 1 72 ? 12.204 -10.616 -15.087 1.00 92.94 72 SER A O 1
ATOM 573 N N . ALA A 1 73 ? 10.492 -9.239 -14.563 1.00 90.44 73 ALA A N 1
ATOM 574 C CA . ALA A 1 73 ? 10.491 -8.359 -15.730 1.00 90.44 73 ALA A CA 1
ATOM 575 C C . ALA A 1 73 ? 9.830 -7.010 -15.372 1.00 90.44 73 ALA A C 1
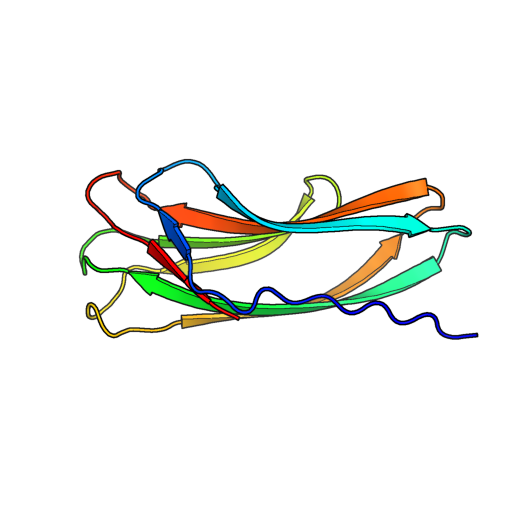ATOM 577 O O . ALA A 1 73 ? 9.094 -6.927 -14.392 1.00 90.44 73 ALA A O 1
ATOM 578 N N . ASP A 1 74 ? 10.027 -5.983 -16.199 1.00 80.00 74 ASP A N 1
ATOM 579 C CA . ASP A 1 74 ? 9.387 -4.655 -16.080 1.00 80.00 74 ASP A CA 1
ATOM 580 C C . ASP A 1 74 ? 7.862 -4.664 -16.331 1.00 80.00 74 ASP A C 1
ATOM 582 O O . ASP A 1 74 ? 7.167 -3.670 -16.124 1.00 80.00 74 ASP A O 1
ATOM 586 N N . THR A 1 75 ? 7.333 -5.810 -16.758 1.00 84.38 75 THR A N 1
ATOM 587 C CA . THR A 1 75 ? 5.908 -6.089 -16.982 1.00 84.38 75 THR A CA 1
ATOM 588 C C . THR A 1 75 ? 5.295 -6.976 -15.894 1.00 84.38 75 THR A C 1
ATOM 590 O O . THR A 1 75 ? 4.125 -7.348 -15.991 1.00 84.38 75 THR A O 1
ATOM 593 N N . ASP A 1 76 ? 6.070 -7.328 -14.865 1.00 90.25 76 ASP A N 1
ATOM 594 C CA . ASP A 1 76 ? 5.662 -8.245 -13.805 1.00 90.25 76 ASP A CA 1
ATOM 595 C C . ASP A 1 76 ? 4.831 -7.514 -12.739 1.00 90.25 76 ASP A C 1
ATOM 597 O O . ASP A 1 76 ? 5.365 -6.772 -11.911 1.00 90.25 76 ASP A O 1
ATOM 601 N N . TRP A 1 77 ? 3.510 -7.708 -12.782 1.00 93.75 77 TRP A N 1
ATOM 602 C CA . TRP A 1 77 ? 2.572 -7.157 -11.804 1.00 93.75 77 TRP A CA 1
ATOM 603 C C . TRP A 1 77 ? 2.238 -8.194 -10.733 1.00 93.75 77 TRP A C 1
ATOM 605 O O . TRP A 1 77 ? 1.757 -9.287 -11.032 1.00 93.75 77 TRP A O 1
ATOM 615 N N . HIS A 1 78 ? 2.432 -7.824 -9.470 1.00 94.56 78 HIS A N 1
ATOM 616 C CA . HIS A 1 78 ? 2.121 -8.658 -8.311 1.00 94.56 78 HIS A CA 1
ATOM 617 C C . HIS A 1 78 ? 1.059 -8.021 -7.433 1.00 94.56 78 HIS A C 1
ATOM 619 O O . HIS A 1 78 ? 0.979 -6.802 -7.276 1.00 94.56 78 HIS A O 1
ATOM 625 N N . LEU A 1 79 ? 0.275 -8.889 -6.808 1.00 95.62 79 LEU A N 1
ATOM 626 C CA . LEU A 1 79 ? -0.876 -8.512 -6.009 1.00 95.62 79 LEU A CA 1
ATOM 627 C C . LEU A 1 79 ? -0.489 -8.295 -4.545 1.00 95.62 79 LEU A C 1
ATOM 629 O O . LEU A 1 79 ? 0.021 -9.196 -3.877 1.00 95.62 79 LEU A O 1
ATOM 633 N N . LEU A 1 80 ? -0.839 -7.128 -4.012 1.00 96.38 80 LEU A N 1
ATOM 634 C CA . LEU A 1 80 ? -1.102 -6.945 -2.592 1.00 96.38 80 LEU A CA 1
ATOM 635 C C . LEU A 1 80 ? -2.599 -7.150 -2.380 1.00 96.38 80 LEU A C 1
ATOM 637 O O . LEU A 1 80 ? -3.392 -6.258 -2.654 1.00 96.38 80 LEU A O 1
A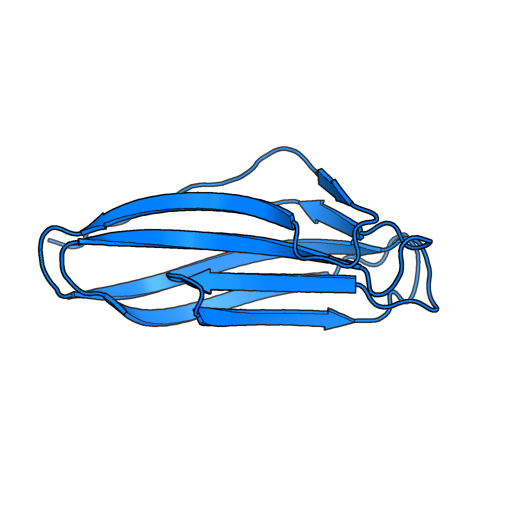TOM 641 N N . SER A 1 81 ? -3.011 -8.306 -1.869 1.00 96.19 81 SER A N 1
ATOM 642 C CA . SER A 1 81 ? -4.420 -8.520 -1.547 1.00 96.19 81 SER A CA 1
ATOM 643 C C . SER A 1 81 ? -4.598 -9.397 -0.323 1.00 96.19 81 SER A C 1
ATOM 645 O O . SER A 1 81 ? -3.774 -10.264 -0.032 1.00 96.19 81 SER A O 1
ATOM 647 N N . GLY A 1 82 ? -5.672 -9.153 0.416 1.00 96.19 82 GLY A N 1
ATOM 648 C CA . GLY A 1 82 ? -5.985 -9.922 1.603 1.00 96.19 82 GLY A CA 1
ATOM 649 C C . GLY A 1 82 ? -7.132 -9.333 2.400 1.00 96.19 82 GLY A C 1
ATOM 650 O O . GLY A 1 82 ? -7.760 -8.338 2.027 1.00 96.19 82 GLY A O 1
ATOM 651 N N . TYR A 1 83 ? -7.396 -9.981 3.529 1.00 95.75 83 TYR A N 1
ATOM 652 C CA . TYR A 1 83 ? -8.387 -9.537 4.486 1.00 95.75 83 TYR A CA 1
ATOM 653 C C . TYR A 1 83 ? -7.909 -9.705 5.921 1.00 95.75 83 TYR A C 1
ATOM 655 O O . TYR A 1 83 ? -7.157 -10.627 6.245 1.00 95.75 83 TYR A O 1
ATOM 663 N N . LYS A 1 84 ? -8.372 -8.824 6.807 1.00 95.94 84 LYS A N 1
ATOM 664 C CA . LYS A 1 84 ? -8.064 -8.883 8.235 1.00 95.94 84 LYS A CA 1
ATOM 665 C C . LYS A 1 84 ? -9.295 -8.539 9.064 1.00 95.94 84 LYS A C 1
ATOM 667 O O . LYS A 1 84 ? -9.890 -7.483 8.884 1.00 95.94 84 LYS A O 1
ATOM 672 N N . GLY A 1 85 ? -9.656 -9.425 9.990 1.00 95.31 85 GLY A N 1
ATOM 673 C CA . GLY A 1 85 ? -10.590 -9.096 11.065 1.00 95.31 85 GLY A CA 1
ATOM 674 C C . GLY A 1 85 ? -9.862 -8.344 12.180 1.00 95.31 85 GLY A C 1
ATOM 675 O O . GLY A 1 85 ? -8.827 -8.818 12.655 1.00 95.31 85 GLY A O 1
ATOM 676 N N . LYS A 1 86 ? -10.383 -7.189 12.594 1.00 95.00 86 LYS A N 1
ATOM 677 C CA . LYS A 1 86 ? -9.836 -6.367 13.685 1.00 95.00 86 LYS A CA 1
ATOM 678 C C . LYS A 1 86 ? -10.980 -5.805 14.520 1.00 95.00 86 LYS A C 1
ATOM 680 O O . LYS A 1 86 ? -11.972 -5.339 13.969 1.00 95.00 86 LYS A O 1
ATOM 685 N N . ASN A 1 87 ? -10.827 -5.835 15.839 1.00 95.12 87 ASN A N 1
ATOM 686 C CA . ASN A 1 87 ? -11.611 -4.961 16.701 1.00 95.12 87 ASN A CA 1
ATOM 687 C C . ASN A 1 87 ? -10.993 -3.554 16.611 1.00 95.12 87 ASN A C 1
ATOM 689 O O . ASN A 1 87 ? -9.772 -3.420 16.740 1.00 95.12 87 ASN A O 1
ATOM 693 N N . ILE A 1 88 ? -11.818 -2.558 16.298 1.00 94.81 88 ILE A N 1
ATOM 694 C CA . ILE A 1 88 ? -11.440 -1.152 16.162 1.00 94.81 88 ILE A CA 1
ATOM 695 C C . ILE A 1 88 ? -12.218 -0.373 17.219 1.00 94.81 88 ILE A C 1
ATOM 697 O O . ILE A 1 88 ? -13.441 -0.498 17.294 1.00 94.81 88 ILE A O 1
ATOM 701 N N . ALA A 1 89 ? -11.496 0.396 18.033 1.00 96.25 89 ALA A N 1
ATOM 702 C CA . ALA A 1 89 ? -12.064 1.216 19.094 1.00 96.25 89 ALA A CA 1
ATOM 703 C C . ALA A 1 89 ? -12.937 2.352 18.536 1.00 96.25 89 ALA A C 1
ATOM 705 O O . ALA A 1 89 ? -12.931 2.644 17.343 1.00 96.25 89 ALA A O 1
ATOM 706 N N . ALA A 1 90 ? -13.699 3.007 19.411 1.00 95.75 90 ALA A N 1
ATOM 707 C CA . ALA A 1 90 ? -14.300 4.286 19.053 1.00 95.75 90 ALA A CA 1
ATOM 708 C C . ALA A 1 90 ? -13.203 5.361 18.951 1.00 95.75 90 ALA A C 1
ATOM 710 O O . ALA A 1 90 ? -12.316 5.421 19.804 1.00 95.75 90 ALA A O 1
ATOM 711 N N . GLY A 1 91 ? -13.282 6.225 17.943 1.00 97.06 91 GLY A N 1
ATOM 712 C CA . GLY A 1 91 ? -12.276 7.253 17.677 1.00 97.06 91 GLY A CA 1
ATOM 713 C C . GLY A 1 91 ? -11.940 7.400 16.197 1.00 97.06 91 GLY A C 1
ATOM 714 O O . GLY A 1 91 ? -12.556 6.779 15.334 1.00 97.06 91 GLY A O 1
ATOM 715 N N . GLU A 1 92 ? -10.983 8.274 15.893 1.00 97.25 92 GLU A N 1
ATOM 716 C CA . GLU A 1 92 ? -10.445 8.425 14.541 1.00 97.25 92 GLU A CA 1
ATOM 717 C C . GLU A 1 92 ? -9.360 7.380 14.280 1.00 97.25 92 GLU A C 1
ATOM 719 O O . GLU A 1 92 ? -8.442 7.216 15.080 1.00 97.25 92 GLU A O 1
ATOM 724 N N . HIS A 1 93 ? -9.470 6.705 13.140 1.00 96.75 93 HIS A N 1
ATOM 725 C CA . HIS A 1 93 ? -8.536 5.691 12.679 1.00 96.75 93 HIS A CA 1
ATOM 726 C C . HIS A 1 93 ? -8.064 6.006 11.262 1.00 96.75 93 HIS A C 1
ATOM 728 O O . HIS A 1 93 ? -8.825 6.520 10.437 1.00 96.75 93 HIS A O 1
ATOM 734 N N . THR A 1 94 ? -6.810 5.671 10.966 1.00 97.38 94 THR A N 1
ATOM 735 C CA . THR A 1 94 ? -6.197 5.883 9.652 1.00 97.38 94 THR A CA 1
ATOM 736 C C . THR A 1 94 ? -5.771 4.558 9.037 1.00 97.38 94 THR A C 1
ATOM 738 O O . THR A 1 94 ? -4.868 3.893 9.543 1.00 97.38 94 THR A O 1
ATOM 741 N N . LEU A 1 95 ? -6.372 4.201 7.902 1.00 96.88 95 LEU A N 1
ATOM 742 C CA . LEU A 1 95 ? -5.948 3.077 7.072 1.00 96.88 95 LEU A CA 1
ATOM 743 C C . LEU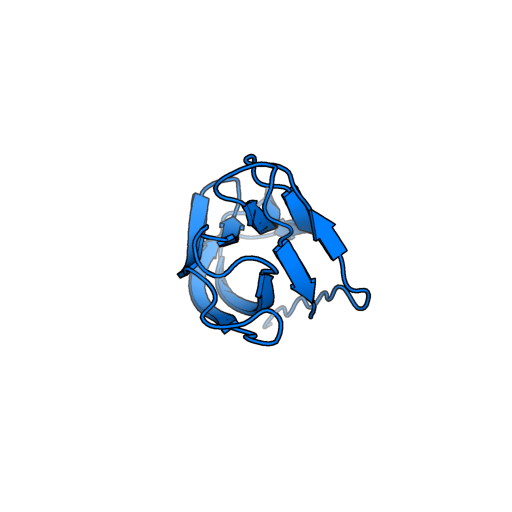 A 1 95 ? -5.136 3.598 5.884 1.00 96.88 95 LEU A C 1
ATOM 745 O O . LEU A 1 95 ? -5.571 4.525 5.198 1.00 96.88 95 LEU A O 1
ATOM 749 N N . LYS A 1 96 ? -3.977 2.996 5.608 1.00 97.31 96 LYS A N 1
ATOM 750 C CA . LYS A 1 96 ? -3.137 3.375 4.467 1.00 97.31 96 LYS A CA 1
ATOM 751 C C . LYS A 1 96 ? -2.737 2.176 3.627 1.00 97.31 96 LYS A C 1
ATOM 753 O O . LYS A 1 96 ? -2.380 1.141 4.179 1.00 97.31 96 LYS A O 1
ATOM 758 N N . ILE A 1 97 ? -2.710 2.353 2.308 1.00 97.62 97 ILE A N 1
ATOM 759 C CA . ILE A 1 97 ? -1.903 1.524 1.404 1.00 97.62 97 ILE A CA 1
ATOM 760 C C . ILE A 1 97 ? -0.663 2.334 1.058 1.00 97.62 97 ILE A C 1
ATOM 762 O O . ILE A 1 97 ? -0.768 3.482 0.621 1.00 97.62 97 ILE A O 1
ATOM 766 N N . GLN A 1 98 ? 0.503 1.738 1.269 1.00 98.06 98 GLN A N 1
ATOM 767 C CA . GLN A 1 98 ? 1.794 2.376 1.056 1.00 98.06 98 GLN A CA 1
ATOM 768 C C . GLN A 1 98 ? 2.682 1.508 0.175 1.00 98.06 98 GLN A C 1
ATOM 770 O O . GLN A 1 98 ? 2.552 0.286 0.187 1.00 98.06 98 GLN A O 1
ATOM 775 N N . PHE A 1 99 ? 3.617 2.127 -0.538 1.00 98.19 99 PHE A N 1
ATOM 776 C CA . PHE A 1 99 ? 4.567 1.439 -1.410 1.00 98.19 99 PHE A CA 1
ATOM 777 C C . PHE A 1 99 ? 5.942 2.109 -1.386 1.00 98.19 99 PHE A C 1
ATOM 779 O O . PHE A 1 99 ? 6.057 3.288 -1.053 1.00 98.19 99 PHE A O 1
ATOM 786 N N . ALA A 1 100 ? 6.985 1.330 -1.659 1.00 98.19 100 ALA A N 1
ATOM 787 C CA . ALA A 1 100 ? 8.372 1.785 -1.647 1.00 98.19 100 ALA A CA 1
ATOM 788 C C . ALA A 1 100 ? 9.253 0.901 -2.533 1.00 98.19 100 ALA A C 1
ATOM 790 O O . ALA A 1 100 ? 8.867 -0.204 -2.934 1.00 98.19 100 ALA A O 1
ATOM 791 N N . VAL A 1 101 ? 10.471 1.378 -2.769 1.00 98.31 101 VAL A N 1
ATOM 792 C CA . VAL A 1 101 ? 11.545 0.624 -3.423 1.00 98.31 101 VAL A CA 1
ATOM 793 C C . VAL A 1 101 ? 12.640 0.257 -2.422 1.00 98.31 101 VAL A C 1
ATOM 795 O O . VAL A 1 101 ? 12.770 0.864 -1.367 1.00 98.31 101 VAL A O 1
ATOM 798 N N . GLU A 1 102 ? 13.460 -0.742 -2.732 1.00 96.94 102 GLU A N 1
ATOM 799 C CA . GLU A 1 102 ? 14.666 -1.038 -1.945 1.00 96.94 102 GLU A CA 1
ATOM 800 C C . GLU A 1 102 ? 15.757 0.030 -2.142 1.00 96.94 102 GLU A C 1
ATOM 802 O O . GLU A 1 102 ? 16.548 0.308 -1.242 1.00 96.94 102 GLU A O 1
ATOM 807 N N . HIS A 1 103 ? 15.821 0.621 -3.339 1.00 97.31 103 HIS A N 1
ATOM 808 C CA . HIS A 1 103 ? 16.882 1.536 -3.746 1.00 97.31 103 HIS A CA 1
ATOM 809 C C . HIS A 1 103 ? 16.367 2.563 -4.756 1.00 97.31 103 HIS A C 1
ATOM 811 O O . HIS A 1 103 ? 15.577 2.214 -5.627 1.00 97.31 103 HIS A O 1
ATOM 817 N N . SER A 1 104 ? 16.881 3.794 -4.717 1.00 96.44 104 SER A N 1
ATOM 818 C CA . SER A 1 104 ? 16.373 4.917 -5.524 1.00 96.44 104 SER A CA 1
ATOM 819 C C . SER A 1 104 ? 16.613 4.836 -7.031 1.00 96.44 104 SER A C 1
ATOM 821 O O . SER A 1 104 ? 16.134 5.673 -7.788 1.00 96.44 104 SER A O 1
ATOM 823 N N . SER A 1 105 ? 17.350 3.821 -7.477 1.00 96.06 105 SER A N 1
ATOM 824 C CA . SER A 1 105 ? 17.503 3.494 -8.896 1.00 96.06 105 SER A CA 1
ATOM 825 C C . SER A 1 105 ? 16.351 2.651 -9.448 1.00 96.06 105 SER A C 1
ATOM 827 O O . SER A 1 105 ? 16.310 2.426 -10.648 1.00 96.06 105 SER A O 1
ATOM 829 N N . GLN A 1 106 ? 15.497 2.105 -8.581 1.00 96.00 106 GLN A N 1
ATOM 830 C CA . GLN A 1 106 ? 14.317 1.332 -8.951 1.00 96.00 106 GLN A CA 1
ATOM 831 C C . GLN A 1 106 ? 13.107 2.262 -8.988 1.00 96.00 106 GLN A C 1
ATOM 833 O O . GLN A 1 106 ? 12.979 3.135 -8.130 1.00 96.00 106 GLN A O 1
ATOM 838 N N . THR A 1 107 ? 12.199 2.018 -9.926 1.00 97.31 107 THR A N 1
ATOM 839 C CA . THR A 1 107 ? 10.883 2.659 -9.971 1.00 97.31 107 THR A CA 1
ATOM 840 C C . THR A 1 107 ? 9.840 1.619 -9.589 1.00 97.31 107 THR A C 1
ATOM 842 O O . THR A 1 107 ? 9.708 0.604 -10.270 1.00 97.31 107 THR A O 1
ATOM 845 N N . ALA A 1 108 ? 9.099 1.848 -8.505 1.00 96.94 108 ALA A N 1
ATOM 846 C CA . ALA A 1 108 ? 7.888 1.087 -8.209 1.00 96.94 108 ALA A CA 1
ATOM 847 C C . ALA A 1 108 ? 6.677 1.821 -8.783 1.00 96.94 108 ALA A C 1
ATOM 849 O O . ALA A 1 108 ? 6.541 3.027 -8.590 1.00 96.94 108 ALA A O 1
ATOM 850 N N . THR A 1 109 ? 5.780 1.082 -9.426 1.00 96.81 109 THR A N 1
ATOM 851 C CA . THR A 1 109 ? 4.466 1.546 -9.877 1.00 96.81 109 THR A CA 1
ATOM 852 C C . THR A 1 109 ? 3.388 0.802 -9.097 1.00 96.81 109 THR A C 1
ATOM 854 O O . THR A 1 109 ? 3.494 -0.407 -8.905 1.00 96.81 109 THR A O 1
ATOM 857 N N . ILE A 1 110 ? 2.355 1.510 -8.643 1.00 96.62 110 ILE A N 1
ATOM 858 C CA . ILE A 1 110 ? 1.195 0.936 -7.953 1.00 96.62 110 ILE A CA 1
ATOM 859 C C . ILE A 1 110 ? -0.111 1.430 -8.581 1.00 96.62 110 ILE A C 1
ATOM 861 O O . ILE A 1 110 ? -0.235 2.608 -8.938 1.00 96.62 110 ILE A O 1
ATOM 865 N N . ARG A 1 111 ? -1.103 0.542 -8.663 1.00 94.12 111 ARG A N 1
ATOM 866 C CA . ARG A 1 111 ? -2.461 0.840 -9.138 1.00 94.12 111 ARG A CA 1
ATOM 867 C C . ARG A 1 111 ? -3.533 0.116 -8.316 1.00 94.12 111 ARG A C 1
ATOM 869 O O . ARG A 1 111 ? -3.192 -0.627 -7.394 1.00 94.12 111 ARG A O 1
ATOM 876 N N . ARG A 1 112 ? -4.800 0.420 -8.629 1.00 82.12 112 ARG A N 1
ATOM 877 C CA . ARG A 1 112 ? -5.988 -0.132 -7.959 1.00 82.12 112 ARG A CA 1
ATOM 878 C C . ARG A 1 112 ? -6.018 -1.648 -7.953 1.00 82.12 112 ARG A C 1
ATOM 880 O O . ARG A 1 112 ? -5.633 -2.239 -8.982 1.00 82.12 112 ARG A O 1
#

Organism: NCBI:txid412755

Radius of gyration: 15.08 Å; chains: 1; bounding box: 44×20×36 Å